Protein AF-A0A8R1DL72-F1 (afdb_monomer_lite)

Organism: Caenorhabditis japonica (NCBI:txid281687)

pLDDT: mean 79.85, std 11.54, range [36.72, 94.56]

Radius of gyration: 44.24 Å; chains: 1; bounding box: 100×48×109 Å

Secondary structure (DSSP, 8-state):
----S-S-HHHHHHHHHHHHHHHHHHHS-HHHHHHTHHHHHHHHHHHHHHHHGGGT-----------PPPHHHHHHHHHHHHHHHHHHHHHHHHHHHHHHHHHHHHHHHHHHHHHHHHHHHHHHHHHHHHHHHHHHHHHHHHHHHTT-------

Sequence (154 aa):
MASYGVDDPEFAVTQLAQTTMRSEVGKISLDTVFKEREQLNENIVFAINKASAPWGIQCMRYEIRDMHMPAKIQEAMQMQVEAERKKRAAILESEGVREAAINKTILKNEGPKSLFKGAACRMMVMAPLFGIAQTVYYIGVAENLLGIQKTKHV

Foldseek 3Di:
DDPDDDPDPPVVLVVLLVVLLVVLCVVDDPVVCVVPQVVSFVSSQVSSQVVCVVVPDHDPTDHDDDDDDPPVVVVVVVVVVVVVVVVVVVVVVVVVVVVVVVVVVCCVVVVVVVVVVVVVVVCVPVVVVVVVVVVVVVVVVVCVVVVPDPPDDD

Structure (mmCIF, N/CA/C/O backbone):
data_AF-A0A8R1DL72-F1
#
_entry.id   AF-A0A8R1DL72-F1
#
loop_
_atom_site.group_PDB
_atom_site.id
_atom_site.type_symbol
_atom_site.label_atom_id
_atom_site.label_alt_id
_atom_site.label_comp_id
_atom_site.label_asym_id
_atom_site.label_entity_id
_atom_site.label_seq_id
_atom_site.pdbx_PDB_ins_code
_atom_site.Cartn_x
_atom_site.Cartn_y
_atom_site.Cartn_z
_atom_site.occupancy
_atom_site.B_iso_or_equiv
_atom_site.auth_seq_id
_atom_site.auth_comp_id
_atom_site.auth_asym_id
_atom_site.auth_atom_id
_atom_site.pdbx_PDB_model_num
ATOM 1 N N . MET A 1 1 ? 21.369 1.821 -47.995 1.00 36.72 1 MET A N 1
ATOM 2 C CA . MET A 1 1 ? 21.317 3.069 -47.205 1.00 36.72 1 MET A CA 1
ATOM 3 C C . MET A 1 1 ? 21.714 2.728 -45.772 1.00 36.72 1 MET A C 1
ATOM 5 O O . MET A 1 1 ? 21.073 1.871 -45.189 1.00 36.72 1 MET A O 1
ATOM 9 N N . ALA A 1 2 ? 22.814 3.328 -45.301 1.00 41.28 2 ALA A N 1
ATOM 10 C CA . ALA A 1 2 ? 23.291 3.463 -43.914 1.00 41.28 2 ALA A CA 1
ATOM 11 C C . ALA A 1 2 ? 23.313 2.221 -42.988 1.00 41.28 2 ALA A C 1
ATOM 13 O O . ALA A 1 2 ? 22.492 2.085 -42.092 1.00 41.28 2 ALA A O 1
ATOM 14 N N . SER A 1 3 ? 24.355 1.394 -43.127 1.00 41.69 3 SER A N 1
ATOM 15 C CA . SER A 1 3 ? 24.835 0.454 -42.093 1.00 41.69 3 SER A CA 1
ATOM 16 C C . SER A 1 3 ? 25.848 1.130 -41.146 1.00 41.69 3 SER A C 1
ATOM 18 O O . SER A 1 3 ? 26.893 0.566 -40.839 1.00 41.69 3 SER A O 1
ATOM 20 N N . TYR A 1 4 ? 25.588 2.374 -40.739 1.00 47.50 4 TYR A N 1
ATOM 21 C CA . TYR A 1 4 ? 26.459 3.131 -39.836 1.00 47.50 4 TYR A CA 1
ATOM 22 C C . TYR A 1 4 ? 25.583 3.915 -38.865 1.00 47.50 4 TYR A C 1
ATOM 24 O O . TYR A 1 4 ? 24.880 4.836 -39.275 1.00 47.50 4 TYR A O 1
ATOM 32 N N . GLY A 1 5 ? 25.600 3.522 -37.595 1.00 49.38 5 GLY A N 1
ATOM 33 C CA . GLY A 1 5 ? 24.883 4.234 -36.538 1.00 49.38 5 GLY A CA 1
ATOM 34 C C . GLY A 1 5 ? 24.631 3.436 -35.263 1.00 49.38 5 GLY A C 1
ATOM 35 O O . GLY A 1 5 ? 24.178 4.024 -34.288 1.00 49.38 5 GLY A O 1
ATOM 36 N N . VAL A 1 6 ? 24.911 2.131 -35.242 1.00 55.00 6 VAL A N 1
ATOM 37 C CA . VAL A 1 6 ? 24.754 1.321 -34.031 1.00 55.00 6 VAL A CA 1
ATOM 38 C C . VAL A 1 6 ? 26.048 0.560 -33.787 1.00 55.00 6 VAL A C 1
ATOM 40 O O . VAL A 1 6 ? 26.244 -0.534 -34.310 1.00 55.00 6 VAL A O 1
ATOM 43 N N . ASP A 1 7 ? 26.948 1.175 -33.023 1.00 65.38 7 ASP A N 1
ATOM 44 C CA . ASP A 1 7 ? 27.939 0.416 -32.269 1.00 65.38 7 ASP A CA 1
ATOM 45 C C . ASP A 1 7 ? 27.148 -0.438 -31.270 1.00 65.38 7 ASP A C 1
ATOM 47 O O . ASP A 1 7 ? 26.546 0.082 -30.336 1.00 65.38 7 ASP A O 1
ATOM 51 N N . ASP A 1 8 ? 27.077 -1.735 -31.553 1.00 74.44 8 ASP A N 1
ATOM 52 C CA . ASP A 1 8 ? 26.505 -2.784 -30.708 1.00 74.44 8 ASP A CA 1
ATOM 53 C C . ASP A 1 8 ? 25.008 -2.617 -30.309 1.00 74.44 8 ASP A C 1
ATOM 55 O O . ASP A 1 8 ? 24.662 -1.969 -29.312 1.00 74.44 8 ASP A O 1
ATOM 59 N N . PRO A 1 9 ? 24.068 -3.232 -31.058 1.00 74.00 9 PRO A N 1
ATOM 60 C CA . PRO A 1 9 ? 22.640 -3.145 -30.754 1.00 74.00 9 PRO A CA 1
ATOM 61 C C . PRO A 1 9 ? 22.263 -3.817 -29.422 1.00 74.00 9 PRO A C 1
ATOM 63 O O . PRO A 1 9 ? 21.262 -3.434 -28.815 1.00 74.00 9 PRO A O 1
ATOM 66 N N . GLU A 1 10 ? 23.058 -4.768 -28.924 1.00 77.94 10 GLU A N 1
ATOM 67 C CA . GLU A 1 10 ? 22.846 -5.387 -27.610 1.00 77.94 10 GLU A CA 1
ATOM 68 C C . GLU A 1 10 ? 23.161 -4.394 -26.481 1.00 77.94 10 GLU A C 1
ATOM 70 O O . GLU A 1 10 ? 22.390 -4.236 -25.522 1.00 77.94 10 GLU A O 1
ATOM 75 N N . PHE A 1 11 ? 24.248 -3.635 -26.640 1.00 83.56 11 PHE A N 1
ATOM 76 C CA . PHE A 1 11 ? 24.600 -2.545 -25.736 1.00 83.56 11 PHE A CA 1
ATOM 77 C C . PHE A 1 11 ? 23.543 -1.431 -25.749 1.00 83.56 11 PHE A C 1
ATOM 79 O O . PHE A 1 11 ? 23.103 -0.972 -24.690 1.00 83.56 11 PHE A O 1
ATOM 86 N N . ALA A 1 12 ? 23.064 -1.038 -26.933 1.00 82.69 12 ALA A N 1
ATOM 87 C CA . ALA A 1 12 ? 22.021 -0.023 -27.079 1.00 82.69 12 ALA A CA 1
ATOM 88 C C . ALA A 1 12 ? 20.704 -0.423 -26.385 1.00 82.69 12 ALA A C 1
ATOM 90 O O . ALA A 1 12 ? 20.098 0.392 -25.681 1.00 82.69 12 ALA A O 1
ATOM 91 N N . VAL A 1 13 ? 20.284 -1.687 -26.519 1.00 82.31 13 VAL A N 1
ATOM 92 C CA . VAL A 1 13 ? 19.096 -2.230 -25.836 1.00 82.31 13 VAL A CA 1
ATOM 93 C C . VAL A 1 13 ? 19.287 -2.245 -24.319 1.00 82.31 13 VAL A C 1
ATOM 95 O O . VAL A 1 13 ? 18.369 -1.872 -23.588 1.00 82.31 13 VAL A O 1
ATOM 98 N N . THR A 1 14 ? 20.480 -2.588 -23.831 1.00 83.12 14 THR A N 1
ATOM 99 C CA . THR A 1 14 ? 20.793 -2.571 -22.392 1.00 83.12 14 THR A CA 1
ATOM 100 C C . THR A 1 14 ? 20.701 -1.156 -21.808 1.00 83.12 14 THR A C 1
ATOM 102 O O . THR A 1 14 ? 20.080 -0.945 -20.763 1.00 83.12 14 THR A O 1
ATOM 105 N N . GLN A 1 15 ? 21.239 -0.159 -22.514 1.00 86.31 15 GLN A N 1
ATOM 106 C CA . GLN A 1 15 ? 21.174 1.249 -22.106 1.00 86.31 15 GLN A CA 1
ATOM 107 C C . GLN A 1 15 ? 19.741 1.800 -22.127 1.00 86.31 15 GLN A C 1
ATOM 109 O O . GLN A 1 15 ? 19.329 2.538 -21.222 1.00 86.31 15 GLN A O 1
ATOM 114 N N . LEU A 1 16 ? 18.951 1.412 -23.131 1.00 85.00 16 LEU A N 1
ATOM 115 C CA . LEU A 1 16 ? 17.525 1.730 -23.198 1.00 85.00 16 LEU A CA 1
ATOM 116 C C . LEU A 1 16 ? 16.747 1.094 -22.054 1.00 85.00 16 LEU A C 1
ATOM 118 O O . LEU A 1 16 ? 15.946 1.780 -21.419 1.00 85.00 16 LEU A O 1
ATOM 122 N N . ALA A 1 17 ? 17.006 -0.177 -21.749 1.00 84.69 17 ALA A N 1
ATOM 123 C CA . ALA A 1 17 ? 16.388 -0.866 -20.626 1.00 84.69 17 ALA A CA 1
ATOM 124 C C . ALA A 1 17 ? 16.703 -0.156 -19.302 1.00 84.69 17 ALA A C 1
ATOM 126 O O . ALA A 1 17 ? 15.800 0.082 -18.501 1.00 84.69 17 ALA A O 1
ATOM 127 N N . GLN A 1 18 ? 17.953 0.269 -19.093 1.00 85.81 18 GLN A N 1
ATOM 128 C CA . GLN A 1 18 ? 18.357 0.990 -17.884 1.00 85.81 18 GLN A CA 1
ATOM 129 C C . GLN A 1 18 ? 17.701 2.376 -17.772 1.00 85.81 18 GLN A C 1
ATOM 131 O O . GLN A 1 18 ? 17.252 2.774 -16.694 1.00 85.81 18 GLN A O 1
ATOM 136 N N . THR A 1 19 ? 17.618 3.112 -18.880 1.00 86.81 19 THR A N 1
ATOM 137 C CA . THR A 1 19 ? 16.989 4.443 -18.920 1.00 86.81 19 THR A CA 1
ATOM 138 C C . THR A 1 19 ? 15.481 4.351 -18.690 1.00 86.81 19 THR A C 1
ATOM 140 O O . THR A 1 19 ? 14.923 5.113 -17.898 1.00 86.81 19 THR A O 1
ATOM 143 N N . THR A 1 20 ? 14.838 3.371 -19.323 1.00 86.94 20 THR A N 1
ATOM 144 C CA . THR A 1 20 ? 13.406 3.093 -19.183 1.00 86.94 20 THR A CA 1
ATOM 145 C C . THR A 1 20 ? 13.081 2.672 -17.754 1.00 86.94 20 THR A C 1
ATOM 147 O O . THR A 1 20 ? 12.199 3.263 -17.140 1.00 86.94 20 THR A O 1
ATOM 150 N N . MET A 1 21 ? 13.853 1.742 -17.176 1.00 84.12 21 MET A N 1
ATOM 151 C CA . MET A 1 21 ? 13.691 1.318 -15.782 1.00 84.12 21 MET A CA 1
ATOM 152 C C . MET A 1 21 ? 13.785 2.510 -14.823 1.00 84.12 21 MET A C 1
ATOM 154 O O . MET A 1 21 ? 12.915 2.689 -13.974 1.00 84.12 21 MET A O 1
ATOM 158 N N . ARG A 1 22 ? 14.797 3.374 -14.988 1.00 84.06 22 ARG A N 1
ATOM 159 C CA . ARG A 1 22 ? 14.954 4.572 -14.152 1.00 84.06 22 ARG A CA 1
ATOM 160 C C . ARG A 1 22 ? 13.762 5.529 -14.281 1.00 84.06 22 ARG A C 1
ATOM 162 O O . ARG A 1 22 ? 13.351 6.109 -13.280 1.00 84.06 22 ARG A O 1
ATOM 169 N N . SER A 1 23 ? 13.217 5.703 -15.486 1.00 84.25 23 SER A N 1
ATOM 170 C CA . SER A 1 23 ? 12.056 6.571 -15.717 1.00 84.25 23 SER A CA 1
ATOM 171 C C . SER A 1 23 ? 10.778 6.005 -15.095 1.00 84.25 23 SER A C 1
ATOM 173 O O . SER A 1 23 ? 10.068 6.738 -14.412 1.00 84.25 23 SER A O 1
ATOM 175 N N . GLU A 1 24 ? 10.505 4.712 -15.279 1.00 82.00 24 GLU A N 1
ATOM 176 C CA . GLU A 1 24 ? 9.307 4.054 -14.740 1.00 82.00 24 GLU A CA 1
ATOM 177 C C . GLU A 1 24 ? 9.327 3.997 -13.206 1.00 82.00 24 GLU A C 1
ATOM 179 O O . GLU A 1 24 ? 8.345 4.365 -12.564 1.00 82.00 24 GLU A O 1
ATOM 184 N N . VAL A 1 25 ? 10.473 3.668 -12.597 1.00 79.50 25 VAL A N 1
ATOM 185 C CA . VAL A 1 25 ? 10.637 3.695 -11.130 1.00 79.50 25 VAL A CA 1
ATOM 186 C C . VAL A 1 25 ? 10.449 5.106 -10.560 1.00 79.50 25 VAL A C 1
ATOM 188 O O . VAL A 1 25 ? 9.961 5.250 -9.446 1.00 79.50 25 VAL A O 1
ATOM 191 N N . GLY A 1 26 ? 10.797 6.157 -11.310 1.00 76.56 26 GLY A N 1
ATOM 192 C CA . GLY A 1 26 ? 10.602 7.544 -10.877 1.00 76.56 26 GLY A CA 1
ATOM 193 C C . GLY A 1 26 ? 9.151 8.038 -10.935 1.00 76.56 26 GLY A C 1
ATOM 194 O O . GLY A 1 26 ? 8.811 8.991 -10.237 1.00 76.56 26 GLY A O 1
ATOM 195 N N . LYS A 1 27 ? 8.296 7.416 -11.758 1.00 78.94 27 LYS A N 1
ATOM 196 C CA . LYS A 1 27 ? 6.866 7.763 -11.873 1.00 78.94 27 LYS A CA 1
ATOM 197 C C . LYS A 1 27 ? 6.016 7.089 -10.799 1.00 78.94 27 LYS A C 1
ATOM 199 O O . LYS A 1 27 ? 4.961 7.603 -10.435 1.00 78.94 27 LYS A O 1
ATOM 204 N N . ILE A 1 28 ? 6.453 5.923 -10.335 1.00 74.62 28 ILE A N 1
ATOM 205 C CA . ILE A 1 28 ? 5.700 5.070 -9.422 1.00 74.62 28 ILE A CA 1
ATOM 206 C C . ILE A 1 28 ? 6.120 5.389 -7.984 1.00 74.62 28 ILE A C 1
ATOM 208 O O . ILE A 1 28 ? 7.290 5.632 -7.692 1.00 74.62 28 ILE A O 1
ATOM 212 N N . SER A 1 29 ? 5.158 5.397 -7.057 1.00 73.44 29 SER A N 1
ATOM 213 C CA . SER A 1 29 ? 5.486 5.546 -5.641 1.00 73.44 29 SER A CA 1
ATOM 214 C C . SER A 1 29 ? 6.302 4.339 -5.169 1.00 73.44 29 SER A C 1
ATOM 216 O O . SER A 1 29 ? 6.031 3.200 -5.543 1.00 73.44 29 SER A O 1
ATOM 218 N N . LEU A 1 30 ? 7.309 4.575 -4.338 1.00 69.00 30 LEU A N 1
ATOM 219 C CA . LEU A 1 30 ? 8.247 3.548 -3.888 1.00 69.00 30 LEU A CA 1
ATOM 220 C C . LEU A 1 30 ? 7.575 2.309 -3.260 1.00 69.00 30 LEU A C 1
ATOM 222 O O . LEU A 1 30 ? 8.037 1.188 -3.458 1.00 69.00 30 LEU A O 1
ATOM 226 N N . ASP A 1 31 ? 6.474 2.504 -2.529 1.00 71.69 31 ASP A N 1
ATOM 227 C CA . ASP A 1 31 ? 5.686 1.416 -1.931 1.00 71.69 31 ASP A CA 1
ATOM 228 C C . ASP A 1 31 ? 4.983 0.563 -3.003 1.00 71.69 31 ASP A C 1
ATOM 230 O O . ASP A 1 31 ? 4.901 -0.662 -2.905 1.00 71.69 31 ASP A O 1
ATOM 234 N N . THR A 1 32 ? 4.537 1.210 -4.079 1.00 71.31 32 THR A N 1
ATOM 235 C CA . THR A 1 32 ? 3.909 0.563 -5.233 1.00 71.31 32 THR A CA 1
ATOM 236 C C . THR A 1 32 ? 4.928 -0.215 -6.069 1.00 71.31 32 THR A C 1
ATOM 238 O O . THR A 1 32 ? 4.626 -1.314 -6.520 1.00 71.31 32 THR A O 1
ATOM 241 N N . VAL A 1 33 ? 6.169 0.274 -6.193 1.00 71.75 33 VAL A N 1
ATOM 242 C CA . VAL A 1 33 ? 7.250 -0.416 -6.928 1.00 71.75 33 VAL A CA 1
ATOM 243 C C . VAL A 1 33 ? 7.521 -1.824 -6.377 1.00 71.75 33 VAL A C 1
ATOM 245 O O . VAL A 1 33 ? 7.804 -2.747 -7.142 1.00 71.75 33 VAL A O 1
ATOM 248 N N . PHE A 1 34 ? 7.425 -2.022 -5.057 1.00 68.50 34 PHE A N 1
ATOM 249 C CA . PHE A 1 34 ? 7.597 -3.351 -4.460 1.00 68.50 34 PHE A CA 1
ATOM 250 C C . PHE A 1 34 ? 6.374 -4.251 -4.632 1.00 68.50 34 PHE A C 1
ATOM 252 O O . PHE A 1 34 ? 6.541 -5.457 -4.809 1.00 68.50 34 PHE A O 1
ATOM 259 N N . LYS A 1 35 ? 5.166 -3.680 -4.576 1.00 72.19 35 LYS A N 1
ATOM 260 C CA . LYS A 1 35 ? 3.901 -4.423 -4.681 1.00 72.19 35 LYS A CA 1
ATOM 261 C C . LYS A 1 35 ? 3.579 -4.840 -6.115 1.00 72.19 35 LYS A C 1
ATOM 263 O O . LYS A 1 35 ? 3.007 -5.902 -6.319 1.00 72.19 35 LYS A O 1
ATOM 268 N N . GLU A 1 36 ? 3.985 -4.041 -7.094 1.00 76.25 36 GLU A N 1
ATOM 269 C CA . GLU A 1 36 ? 3.596 -4.181 -8.500 1.00 76.25 36 GLU A CA 1
ATOM 270 C C . GLU A 1 36 ? 4.783 -4.552 -9.405 1.00 76.25 36 GLU A C 1
ATOM 272 O O . GLU A 1 36 ? 4.879 -4.095 -10.544 1.00 76.25 36 GLU A O 1
ATOM 277 N N . ARG A 1 37 ? 5.714 -5.396 -8.925 1.00 78.50 37 ARG A N 1
ATOM 278 C CA . ARG A 1 37 ? 6.870 -5.833 -9.737 1.00 78.50 37 ARG A CA 1
ATOM 279 C C . ARG A 1 37 ? 6.454 -6.444 -11.080 1.00 78.50 37 ARG A C 1
ATOM 281 O O . ARG A 1 37 ? 7.147 -6.241 -12.070 1.00 78.50 37 ARG A O 1
ATOM 288 N N . GLU A 1 38 ? 5.339 -7.169 -11.118 1.00 81.50 38 GLU A N 1
ATOM 289 C CA . GLU A 1 38 ? 4.797 -7.765 -12.345 1.00 81.50 38 GLU A CA 1
ATOM 290 C C . GLU A 1 38 ? 4.361 -6.693 -13.352 1.00 81.50 38 GLU A C 1
ATOM 292 O O . GLU A 1 38 ? 4.851 -6.682 -14.480 1.00 81.50 38 GLU A O 1
ATOM 297 N N . GLN A 1 39 ? 3.571 -5.711 -12.907 1.00 82.81 39 GLN A N 1
ATOM 298 C CA . GLN A 1 39 ? 3.146 -4.585 -13.741 1.00 82.81 39 GLN A CA 1
ATOM 299 C C . GLN A 1 39 ? 4.336 -3.766 -14.255 1.00 82.81 39 GLN A C 1
ATOM 301 O O . GLN A 1 39 ? 4.353 -3.313 -15.400 1.00 82.81 39 GLN A O 1
ATOM 306 N N . LEU A 1 40 ? 5.357 -3.578 -13.415 1.00 82.88 40 LEU A N 1
ATOM 307 C CA . LEU A 1 40 ? 6.559 -2.838 -13.784 1.00 82.88 40 LEU A CA 1
ATOM 308 C C . LEU A 1 40 ? 7.356 -3.585 -14.864 1.00 82.88 40 LEU A C 1
ATOM 310 O O . LEU A 1 40 ? 7.821 -2.967 -15.823 1.00 82.88 40 LEU A O 1
ATOM 314 N N . ASN A 1 41 ? 7.467 -4.911 -14.750 1.00 85.00 41 ASN A N 1
ATOM 315 C CA . ASN A 1 41 ? 8.114 -5.742 -15.762 1.00 85.00 41 ASN A CA 1
ATOM 316 C C . ASN A 1 41 ? 7.386 -5.651 -17.111 1.00 85.00 41 ASN A C 1
ATOM 318 O O . ASN A 1 41 ? 8.044 -5.465 -18.134 1.00 85.00 41 ASN A O 1
ATOM 322 N N . GLU A 1 42 ? 6.052 -5.722 -17.125 1.00 87.00 42 GLU A N 1
ATOM 323 C CA . GLU A 1 42 ? 5.254 -5.577 -18.351 1.00 87.00 42 GLU A CA 1
ATOM 324 C C . GLU A 1 42 ? 5.464 -4.212 -19.016 1.00 87.00 42 GLU A C 1
ATOM 326 O O . GLU A 1 42 ? 5.733 -4.133 -20.218 1.00 87.00 42 GLU A O 1
ATOM 331 N N . ASN A 1 43 ? 5.416 -3.135 -18.227 1.00 85.94 43 ASN A N 1
ATOM 332 C CA . ASN A 1 43 ? 5.596 -1.772 -18.722 1.00 85.94 43 ASN A CA 1
ATOM 333 C C . ASN A 1 43 ? 6.999 -1.560 -19.313 1.00 85.94 43 ASN A C 1
ATOM 335 O O . ASN A 1 43 ? 7.139 -0.949 -20.377 1.00 85.94 43 ASN A O 1
ATOM 339 N N . ILE A 1 44 ? 8.040 -2.098 -18.664 1.00 86.94 44 ILE A N 1
ATOM 340 C CA . ILE A 1 44 ? 9.416 -2.039 -19.172 1.00 86.94 44 ILE A CA 1
ATOM 341 C C . ILE A 1 44 ? 9.549 -2.832 -20.476 1.00 86.94 44 ILE A C 1
ATOM 343 O O . ILE A 1 44 ? 10.115 -2.314 -21.439 1.00 86.94 44 ILE A O 1
ATOM 347 N N . VAL A 1 45 ? 9.016 -4.057 -20.541 1.00 89.38 45 VAL A N 1
ATOM 348 C CA . VAL A 1 45 ? 9.058 -4.886 -21.759 1.00 89.38 45 VAL A CA 1
ATOM 349 C C . VAL A 1 45 ? 8.361 -4.174 -22.917 1.00 89.38 45 VAL A C 1
ATOM 351 O O . VAL A 1 45 ? 8.899 -4.127 -24.024 1.00 89.38 45 VAL A O 1
ATOM 354 N N . PHE A 1 46 ? 7.201 -3.566 -22.668 1.00 88.94 46 PHE A N 1
ATOM 355 C CA . PHE A 1 46 ? 6.470 -2.803 -23.675 1.00 88.94 46 PHE A CA 1
ATOM 356 C C . PHE A 1 46 ? 7.276 -1.603 -24.193 1.00 88.94 46 PHE A C 1
ATOM 358 O O . PHE A 1 46 ? 7.409 -1.409 -25.404 1.00 88.94 46 PHE A O 1
ATOM 365 N N . ALA A 1 47 ? 7.850 -0.811 -23.286 1.00 87.19 47 ALA A N 1
ATOM 366 C CA . ALA A 1 47 ? 8.632 0.367 -23.642 1.00 87.19 47 ALA A CA 1
ATOM 367 C C . ALA A 1 47 ? 9.927 0.011 -24.394 1.00 87.19 47 ALA A C 1
ATOM 369 O O . ALA A 1 47 ? 10.256 0.678 -25.379 1.00 87.19 47 ALA A O 1
ATOM 370 N N . ILE A 1 48 ? 10.618 -1.065 -23.996 1.00 87.00 48 ILE A N 1
ATOM 371 C CA . ILE A 1 48 ? 11.800 -1.567 -24.709 1.00 87.00 48 ILE A CA 1
ATOM 372 C C . ILE A 1 48 ? 11.412 -2.038 -26.110 1.00 87.00 48 ILE A C 1
ATOM 374 O O . ILE A 1 48 ? 12.017 -1.576 -27.070 1.00 87.00 48 ILE A O 1
ATOM 378 N N . ASN A 1 49 ? 10.383 -2.883 -26.246 1.00 89.12 49 ASN A N 1
ATOM 379 C CA . ASN A 1 49 ? 9.951 -3.407 -27.549 1.00 89.12 49 ASN A CA 1
ATOM 380 C C . ASN A 1 49 ? 9.524 -2.297 -28.518 1.00 89.12 49 ASN A C 1
ATOM 382 O O . ASN A 1 49 ? 9.789 -2.367 -29.718 1.00 89.12 49 ASN A O 1
ATOM 386 N N . LYS A 1 50 ? 8.903 -1.230 -28.002 1.00 87.75 50 LYS A N 1
ATOM 387 C CA . LYS A 1 50 ? 8.565 -0.047 -28.801 1.00 87.75 50 LYS A CA 1
ATOM 388 C C . LYS A 1 50 ? 9.811 0.686 -29.309 1.00 87.75 50 LYS A C 1
ATOM 390 O O . LYS A 1 50 ? 9.811 1.162 -30.441 1.00 87.75 50 LYS A O 1
ATOM 395 N N . ALA A 1 51 ? 10.852 0.791 -28.485 1.00 82.69 51 ALA A N 1
ATOM 396 C CA . ALA A 1 51 ? 12.101 1.461 -28.841 1.00 82.69 51 ALA A CA 1
ATOM 397 C C . ALA A 1 51 ? 13.029 0.593 -29.711 1.00 82.69 51 ALA A C 1
ATOM 399 O O . ALA A 1 51 ? 13.767 1.140 -30.524 1.00 82.69 51 ALA A O 1
ATOM 400 N N . SER A 1 52 ? 12.979 -0.737 -29.573 1.00 82.75 52 SER A N 1
ATOM 401 C CA . SER A 1 52 ? 13.818 -1.695 -30.306 1.00 82.75 52 SER A CA 1
ATOM 402 C C . SER A 1 52 ? 13.243 -2.134 -31.658 1.00 82.75 52 SER A C 1
ATOM 404 O O . SER A 1 52 ? 13.945 -2.792 -32.429 1.00 82.75 52 SER A O 1
ATOM 406 N N . ALA A 1 53 ? 12.011 -1.731 -31.992 1.00 84.12 53 ALA A N 1
ATOM 407 C CA . ALA A 1 53 ? 11.376 -1.993 -33.287 1.00 84.12 53 ALA A CA 1
ATOM 408 C C . ALA A 1 53 ? 12.243 -1.620 -34.517 1.00 84.12 53 ALA A C 1
ATOM 410 O O . ALA A 1 53 ? 12.271 -2.406 -35.464 1.00 84.12 53 ALA A O 1
ATOM 411 N N . PRO A 1 54 ? 13.007 -0.503 -34.530 1.00 83.00 54 PRO A N 1
ATOM 412 C CA . PRO A 1 54 ? 13.899 -0.160 -35.643 1.00 83.00 54 PRO A CA 1
ATOM 413 C C . PRO A 1 54 ? 15.095 -1.108 -35.818 1.00 83.00 54 PRO A C 1
ATOM 415 O O . PRO A 1 54 ? 15.690 -1.140 -36.891 1.00 83.00 54 PRO A O 1
ATOM 418 N N . TRP A 1 55 ? 15.462 -1.862 -34.778 1.00 81.44 55 TRP A N 1
ATOM 419 C CA . TRP A 1 55 ? 16.607 -2.779 -34.783 1.00 81.44 55 TRP A CA 1
ATOM 420 C C . TRP A 1 55 ? 16.211 -4.245 -34.980 1.00 81.44 55 TRP A C 1
ATOM 422 O O . TRP A 1 55 ? 17.086 -5.098 -35.093 1.00 81.44 55 TRP A O 1
ATOM 432 N N . GLY A 1 56 ? 14.910 -4.556 -35.021 1.00 82.12 56 GLY A N 1
ATOM 433 C CA . GLY A 1 56 ? 14.418 -5.928 -35.185 1.00 82.12 56 GLY A CA 1
ATOM 434 C C . GLY A 1 56 ? 14.668 -6.837 -33.975 1.00 82.12 56 GLY A C 1
ATOM 435 O O . GLY A 1 56 ? 14.624 -8.056 -34.114 1.00 82.12 56 GLY A O 1
ATOM 436 N N . ILE A 1 57 ? 14.934 -6.264 -32.796 1.00 82.69 57 ILE A N 1
ATOM 437 C CA . ILE A 1 57 ? 15.173 -7.006 -31.551 1.00 82.69 57 ILE A CA 1
ATOM 438 C C . ILE A 1 57 ? 13.893 -7.010 -30.715 1.00 82.69 57 ILE A C 1
ATOM 440 O O . ILE A 1 57 ? 13.309 -5.953 -30.472 1.00 82.69 57 ILE A O 1
ATOM 444 N N . GLN A 1 58 ? 13.490 -8.189 -30.235 1.00 83.75 58 GLN A N 1
ATOM 445 C CA . GLN A 1 58 ? 12.332 -8.366 -29.360 1.00 83.75 58 GLN A CA 1
ATOM 446 C C . GLN A 1 58 ? 12.770 -8.876 -27.983 1.00 83.75 58 GLN A C 1
ATOM 448 O O . GLN A 1 58 ? 13.425 -9.910 -27.857 1.00 83.75 58 GLN A O 1
ATOM 453 N N . CYS A 1 59 ? 12.380 -8.155 -26.936 1.00 84.31 59 CYS A N 1
ATOM 454 C CA . CYS A 1 59 ? 12.580 -8.555 -25.553 1.00 84.31 59 CYS A CA 1
ATOM 455 C C . CYS A 1 59 ? 11.415 -9.452 -25.108 1.00 84.31 59 CYS A C 1
ATOM 457 O O . CYS A 1 59 ? 10.258 -9.024 -25.117 1.00 84.31 59 CYS A O 1
ATOM 459 N N . MET A 1 60 ? 11.720 -10.699 -24.733 1.00 85.94 60 MET A N 1
ATOM 460 C CA . MET A 1 60 ? 10.711 -11.694 -24.336 1.00 85.94 60 MET A CA 1
ATOM 461 C C . MET A 1 60 ? 10.285 -11.544 -22.875 1.00 85.94 60 MET A C 1
ATOM 463 O O . MET A 1 60 ? 9.128 -11.780 -22.539 1.00 85.94 60 MET A O 1
ATOM 467 N N . ARG A 1 61 ? 11.222 -11.183 -21.993 1.00 84.06 61 ARG A N 1
ATOM 468 C CA . ARG A 1 61 ? 10.974 -11.071 -20.556 1.00 84.06 61 ARG A CA 1
ATOM 469 C C . ARG A 1 61 ? 12.006 -10.171 -19.898 1.00 84.06 61 ARG A C 1
ATOM 471 O O . ARG A 1 61 ? 13.193 -10.267 -20.198 1.00 84.06 61 ARG A O 1
ATOM 478 N N . TYR A 1 62 ? 11.541 -9.349 -18.966 1.00 84.81 62 TYR A N 1
ATOM 479 C CA . TYR A 1 62 ? 12.380 -8.539 -18.096 1.00 84.81 62 TYR A CA 1
ATOM 480 C C . TYR A 1 62 ? 12.127 -8.934 -16.640 1.00 84.81 62 TYR A C 1
ATOM 482 O O . TYR A 1 62 ? 10.975 -9.072 -16.231 1.00 84.81 62 TYR A O 1
ATOM 490 N N . GLU A 1 63 ? 13.193 -9.127 -15.864 1.00 82.69 63 GLU A N 1
ATOM 491 C CA . GLU A 1 63 ? 13.117 -9.409 -14.430 1.00 82.69 63 GLU A CA 1
ATOM 492 C C . GLU A 1 63 ? 14.001 -8.435 -13.651 1.00 82.69 63 GLU A C 1
ATOM 494 O O . GLU A 1 63 ? 15.218 -8.361 -13.843 1.00 82.69 63 GLU A O 1
ATOM 499 N N . ILE A 1 64 ? 13.390 -7.720 -12.711 1.00 80.12 64 ILE A N 1
ATOM 500 C CA . ILE A 1 64 ? 14.114 -6.892 -11.749 1.00 80.12 64 ILE A CA 1
ATOM 501 C C . ILE A 1 64 ? 14.664 -7.803 -10.651 1.00 80.12 64 ILE A C 1
ATOM 503 O O . ILE A 1 64 ? 13.892 -8.367 -9.873 1.00 80.12 64 ILE A O 1
ATOM 507 N N . ARG A 1 65 ? 15.996 -7.911 -10.568 1.00 75.62 65 ARG A N 1
ATOM 508 C CA . ARG A 1 65 ? 16.691 -8.640 -9.495 1.00 75.62 65 ARG A CA 1
ATOM 509 C C . ARG A 1 65 ? 16.620 -7.855 -8.180 1.00 75.62 65 ARG A C 1
ATOM 511 O O . ARG A 1 65 ? 15.674 -8.031 -7.410 1.00 75.62 65 ARG A O 1
ATOM 518 N N . ASP A 1 66 ? 17.529 -6.898 -7.987 1.00 68.69 66 ASP A N 1
ATOM 519 C CA . ASP A 1 66 ? 17.670 -6.168 -6.724 1.00 68.69 66 ASP A CA 1
ATOM 520 C C . ASP A 1 66 ? 17.649 -4.650 -6.924 1.00 68.69 66 ASP A C 1
ATOM 522 O O . ASP A 1 66 ? 18.374 -4.102 -7.756 1.00 68.69 66 ASP A O 1
ATOM 526 N N . MET A 1 67 ? 16.837 -3.957 -6.121 1.00 67.56 67 MET A N 1
ATOM 527 C CA . MET A 1 67 ? 16.830 -2.496 -6.032 1.00 67.56 67 MET A CA 1
ATOM 528 C C . MET A 1 67 ? 17.385 -2.072 -4.676 1.00 67.56 67 MET A C 1
ATOM 530 O O . MET A 1 67 ? 16.778 -2.330 -3.639 1.00 67.56 67 MET A O 1
ATOM 534 N N . HIS A 1 68 ? 18.534 -1.398 -4.695 1.00 72.06 68 HIS A N 1
ATOM 535 C CA . HIS A 1 68 ? 19.153 -0.831 -3.501 1.00 72.06 68 HIS A CA 1
ATOM 536 C C . HIS A 1 68 ? 18.723 0.623 -3.353 1.00 72.06 68 HIS A C 1
ATOM 538 O O . HIS A 1 68 ? 19.003 1.464 -4.206 1.00 72.06 68 HIS A O 1
ATOM 544 N N . MET A 1 69 ? 18.037 0.916 -2.257 1.00 69.19 69 MET A N 1
ATOM 545 C CA . MET A 1 69 ? 17.533 2.249 -1.968 1.00 69.19 69 MET A CA 1
ATOM 546 C C . MET A 1 69 ? 18.447 2.955 -0.962 1.00 69.19 69 MET A C 1
ATOM 548 O O . MET A 1 69 ? 18.876 2.310 -0.002 1.00 69.19 69 MET A O 1
ATOM 552 N N . PRO A 1 70 ? 18.742 4.257 -1.119 1.00 78.81 70 PRO A N 1
ATOM 553 C CA . PRO A 1 70 ? 19.562 4.977 -0.150 1.00 78.81 70 PRO A CA 1
ATOM 554 C C . PRO A 1 70 ? 18.902 4.993 1.237 1.00 78.81 70 PRO A C 1
ATOM 556 O O . PRO A 1 70 ? 17.694 5.204 1.358 1.00 78.81 70 PRO A O 1
ATOM 559 N N . ALA A 1 71 ? 19.712 4.817 2.286 1.00 82.75 71 ALA A N 1
ATOM 560 C CA . ALA A 1 71 ? 19.253 4.642 3.670 1.00 82.75 71 ALA A CA 1
ATOM 561 C C . ALA A 1 71 ? 18.295 5.747 4.154 1.00 82.75 71 ALA A C 1
ATOM 563 O O . ALA A 1 71 ? 17.309 5.460 4.824 1.00 82.75 71 ALA A O 1
ATOM 564 N N . LYS A 1 72 ? 18.522 6.999 3.731 1.00 81.94 72 LYS A N 1
ATOM 565 C CA . LYS A 1 72 ? 17.663 8.145 4.079 1.00 81.94 72 LYS A CA 1
ATOM 566 C C . LYS A 1 72 ? 16.205 7.973 3.635 1.00 81.94 72 LYS A C 1
ATOM 568 O O . LYS A 1 72 ? 15.299 8.418 4.329 1.00 81.94 72 LYS A O 1
ATOM 573 N N . ILE A 1 73 ? 15.974 7.356 2.473 1.00 76.19 73 ILE A N 1
ATOM 574 C CA . ILE A 1 73 ? 14.616 7.149 1.947 1.00 76.19 73 ILE A CA 1
ATOM 575 C C . ILE A 1 73 ? 13.929 6.005 2.696 1.00 76.19 73 ILE A C 1
ATOM 577 O O . ILE A 1 73 ? 12.747 6.113 3.011 1.00 76.19 73 ILE A O 1
ATOM 581 N N . GLN A 1 74 ? 14.671 4.946 3.032 1.00 79.94 74 GLN A N 1
ATOM 582 C CA . GLN A 1 74 ? 14.143 3.839 3.835 1.00 79.94 74 GLN A CA 1
ATOM 583 C C . GLN A 1 74 ? 13.685 4.323 5.214 1.00 79.94 74 GLN A C 1
ATOM 585 O O . GLN A 1 74 ? 12.597 3.970 5.659 1.00 79.94 74 GLN A O 1
ATOM 590 N N . GLU A 1 75 ? 14.476 5.186 5.854 1.00 86.19 75 GLU A N 1
ATOM 591 C CA . GLU A 1 75 ? 14.138 5.776 7.149 1.00 86.19 75 GLU A CA 1
ATOM 592 C C . GLU A 1 75 ? 12.876 6.651 7.066 1.00 86.19 75 GLU A C 1
ATOM 594 O O . GLU A 1 75 ? 11.940 6.470 7.844 1.00 86.19 75 GLU A O 1
ATOM 599 N N . ALA A 1 76 ? 12.797 7.540 6.069 1.00 81.38 76 ALA A N 1
ATOM 600 C CA . ALA A 1 76 ? 11.614 8.370 5.843 1.00 81.38 76 ALA A CA 1
ATOM 601 C C . ALA A 1 76 ? 10.353 7.527 5.570 1.00 81.38 76 ALA A C 1
ATOM 603 O O . ALA A 1 76 ? 9.280 7.819 6.101 1.00 81.38 76 ALA A O 1
ATOM 604 N N . MET A 1 77 ? 10.485 6.449 4.790 1.00 79.25 77 MET A N 1
ATOM 605 C CA . MET A 1 77 ? 9.397 5.509 4.517 1.00 79.25 77 MET A CA 1
ATOM 606 C C . MET A 1 77 ? 8.949 4.791 5.791 1.00 79.25 77 MET A C 1
ATOM 608 O O . MET A 1 77 ? 7.752 4.679 6.049 1.00 79.25 77 MET A O 1
ATOM 612 N N . GLN A 1 78 ? 9.893 4.337 6.615 1.00 82.69 78 GLN A N 1
ATOM 613 C CA . GLN A 1 78 ? 9.585 3.669 7.873 1.00 82.69 78 GLN A CA 1
ATOM 614 C C . GLN A 1 78 ? 8.847 4.607 8.834 1.00 82.69 78 GLN A C 1
ATOM 616 O O . GLN A 1 78 ? 7.826 4.210 9.397 1.00 82.69 78 GLN A O 1
ATOM 621 N N . MET A 1 79 ? 9.280 5.868 8.937 1.00 86.88 79 MET A N 1
ATOM 622 C CA . MET A 1 79 ? 8.571 6.891 9.710 1.00 86.88 79 MET A CA 1
ATOM 623 C C . MET A 1 79 ? 7.154 7.139 9.178 1.00 86.88 79 MET A C 1
ATOM 625 O O . MET A 1 79 ? 6.213 7.243 9.965 1.00 86.88 79 MET A O 1
ATOM 629 N N . GLN A 1 80 ? 6.972 7.200 7.854 1.00 85.31 80 GLN A N 1
ATOM 630 C CA . GLN A 1 80 ? 5.659 7.397 7.235 1.00 85.31 80 GLN A CA 1
ATOM 631 C C . GLN A 1 80 ? 4.715 6.218 7.510 1.00 85.31 80 GLN A C 1
ATOM 633 O O . GLN A 1 80 ? 3.574 6.425 7.926 1.00 85.31 80 GLN A O 1
ATOM 638 N N . VAL A 1 81 ? 5.190 4.983 7.327 1.00 87.25 81 VAL A N 1
ATOM 639 C CA . VAL A 1 81 ? 4.413 3.762 7.592 1.00 87.25 81 VAL A CA 1
ATOM 640 C C . VAL A 1 81 ? 4.054 3.665 9.072 1.00 87.25 81 VAL A C 1
ATOM 642 O O . VAL A 1 81 ? 2.928 3.303 9.417 1.00 87.25 81 VAL A O 1
ATOM 645 N N . GLU A 1 82 ? 4.982 4.007 9.965 1.00 89.69 82 GLU A N 1
ATOM 646 C CA . GLU A 1 82 ? 4.723 4.018 11.401 1.00 89.69 82 GLU A CA 1
ATOM 647 C C . GLU A 1 82 ? 3.696 5.091 11.787 1.00 89.69 82 GLU A C 1
ATOM 649 O O . GLU A 1 82 ? 2.788 4.812 12.571 1.00 89.69 82 GLU A O 1
ATOM 654 N N . ALA A 1 83 ? 3.775 6.289 11.202 1.00 90.19 83 ALA A N 1
ATOM 655 C CA . ALA A 1 83 ? 2.793 7.349 11.412 1.00 90.19 83 ALA A CA 1
ATOM 656 C C . ALA A 1 83 ? 1.396 6.941 10.922 1.00 90.19 83 ALA A C 1
ATOM 658 O O . ALA A 1 83 ? 0.408 7.147 11.630 1.00 90.19 83 ALA A O 1
ATOM 659 N N . GLU A 1 84 ? 1.296 6.313 9.748 1.00 88.75 84 GLU A N 1
ATOM 660 C CA . GLU A 1 84 ? 0.020 5.829 9.226 1.00 88.75 84 GLU A CA 1
ATOM 661 C C . GLU A 1 84 ? -0.548 4.695 10.089 1.00 88.75 84 GLU A C 1
ATOM 663 O O . GLU A 1 84 ? -1.740 4.696 10.403 1.00 88.75 84 GLU A O 1
ATOM 668 N N . ARG A 1 85 ? 0.302 3.769 10.554 1.00 92.12 85 ARG A N 1
ATOM 669 C CA . ARG A 1 85 ? -0.094 2.720 11.505 1.00 92.12 85 ARG A CA 1
ATOM 670 C C . ARG A 1 85 ? -0.595 3.305 12.820 1.00 92.12 85 ARG A C 1
ATOM 672 O O . ARG A 1 85 ? -1.663 2.903 13.272 1.00 92.12 85 ARG A O 1
ATOM 679 N N . LYS A 1 86 ? 0.121 4.270 13.407 1.00 93.25 86 LYS A N 1
ATOM 680 C CA . LYS A 1 86 ? -0.298 4.965 14.637 1.00 93.25 86 LYS A CA 1
ATOM 681 C C . LYS A 1 86 ? -1.625 5.692 14.440 1.00 93.25 86 LYS A C 1
ATOM 683 O O . LYS A 1 86 ? -2.510 5.570 15.279 1.00 93.25 86 LYS A O 1
ATOM 688 N N . LYS A 1 87 ? -1.801 6.384 13.310 1.00 92.50 87 LYS A N 1
ATOM 689 C CA . LYS A 1 87 ? -3.062 7.056 12.967 1.00 92.50 87 LYS A CA 1
ATOM 690 C C . LYS A 1 87 ? -4.213 6.058 12.847 1.00 92.50 87 LYS A C 1
ATOM 692 O O . LYS A 1 87 ? -5.272 6.292 13.419 1.00 92.50 87 LYS A O 1
ATOM 697 N N . ARG A 1 88 ? -4.013 4.945 12.135 1.00 92.06 88 ARG A N 1
ATOM 698 C CA . ARG A 1 88 ? -5.030 3.889 11.999 1.00 92.06 88 ARG A CA 1
ATOM 699 C C . ARG A 1 88 ? -5.371 3.256 13.347 1.00 92.06 88 ARG A C 1
ATOM 701 O O . ARG A 1 88 ? -6.549 3.080 13.630 1.00 92.06 88 ARG A O 1
ATOM 708 N N . ALA A 1 89 ? -4.374 2.972 14.186 1.00 93.50 89 ALA A N 1
ATOM 709 C CA . ALA A 1 89 ? -4.590 2.440 15.529 1.00 93.50 89 ALA A CA 1
ATOM 710 C C . ALA A 1 89 ? -5.396 3.411 16.408 1.00 93.50 89 ALA A C 1
ATOM 712 O O . ALA A 1 89 ? -6.360 2.993 17.037 1.00 93.50 89 ALA A O 1
ATOM 713 N N . ALA A 1 90 ? -5.065 4.705 16.387 1.00 94.31 90 ALA A N 1
ATOM 714 C CA . ALA A 1 90 ? -5.783 5.726 17.149 1.00 94.31 90 ALA A CA 1
ATOM 715 C C . ALA A 1 90 ? -7.242 5.900 16.689 1.00 94.31 90 ALA A C 1
ATOM 717 O O . ALA A 1 90 ? -8.130 6.090 17.517 1.00 94.31 90 ALA A O 1
ATOM 718 N N . ILE A 1 91 ? -7.505 5.819 15.379 1.00 92.75 91 ILE A N 1
ATOM 719 C CA . ILE A 1 91 ? -8.875 5.844 14.842 1.00 92.75 91 ILE A CA 1
ATOM 720 C C . ILE A 1 91 ? -9.647 4.619 15.331 1.00 92.75 91 ILE A C 1
ATOM 722 O O . ILE A 1 91 ? -10.727 4.777 15.891 1.00 92.75 91 ILE A O 1
ATOM 726 N N . LEU A 1 92 ? -9.066 3.425 15.188 1.00 93.06 92 LEU A N 1
ATOM 727 C CA . LEU A 1 92 ? -9.690 2.173 15.617 1.00 93.06 92 LEU A CA 1
ATOM 728 C C . LEU A 1 92 ? -9.989 2.175 17.126 1.00 93.06 92 LEU A C 1
ATOM 730 O O . LEU A 1 92 ? -11.057 1.746 17.555 1.00 93.06 92 LEU A O 1
ATOM 734 N N . GLU A 1 93 ? -9.064 2.686 17.939 1.00 94.56 93 GLU A N 1
ATOM 735 C CA . GLU A 1 93 ? -9.252 2.826 19.384 1.00 94.56 93 GLU A CA 1
ATOM 736 C C . GLU A 1 93 ? -10.369 3.825 19.706 1.00 94.56 93 GLU A C 1
ATOM 738 O O . GLU A 1 93 ? -11.247 3.533 20.518 1.00 94.56 93 GLU A O 1
ATOM 743 N N . SER A 1 94 ? -10.390 4.980 19.035 1.00 92.31 94 SER A N 1
ATOM 744 C CA . SER A 1 94 ? -11.444 5.983 19.206 1.00 92.31 94 SER A CA 1
ATOM 745 C C . SER A 1 94 ? -12.825 5.436 18.830 1.00 92.31 94 SER A C 1
ATOM 747 O O . SER A 1 94 ? -13.799 5.654 19.558 1.00 92.31 94 SER A O 1
ATOM 749 N N . GLU A 1 95 ? -12.911 4.682 17.735 1.00 93.38 95 GLU A N 1
ATOM 750 C CA . GLU A 1 95 ? -14.130 3.998 17.306 1.00 93.38 95 GLU A CA 1
ATOM 751 C C . GLU A 1 95 ? -14.569 2.950 18.332 1.00 93.38 95 GLU A C 1
ATOM 753 O O . GLU A 1 95 ? -15.723 2.975 18.763 1.00 93.38 95 GLU A O 1
ATOM 758 N N . GLY A 1 96 ? -13.644 2.118 18.820 1.00 93.06 96 GLY A N 1
ATOM 759 C CA . GLY A 1 96 ? -13.920 1.122 19.855 1.00 93.06 96 GLY A CA 1
ATOM 760 C C . GLY A 1 96 ? -14.412 1.738 21.169 1.00 93.06 96 GLY A C 1
ATOM 761 O O . GLY A 1 96 ? -15.374 1.251 21.765 1.00 93.06 96 GLY A O 1
ATOM 762 N N . VAL A 1 97 ? -13.821 2.856 21.608 1.00 93.31 97 VAL A N 1
ATOM 763 C CA . VAL A 1 97 ? -14.284 3.599 22.794 1.00 93.31 97 VAL A CA 1
ATOM 764 C C . VAL A 1 97 ? -15.692 4.153 22.573 1.00 93.31 97 VAL A C 1
ATOM 766 O O . VAL A 1 97 ? -16.536 4.065 23.472 1.00 93.31 97 VAL A O 1
ATOM 769 N N . ARG A 1 98 ? -15.974 4.699 21.383 1.00 90.56 98 ARG A N 1
ATOM 770 C CA . ARG A 1 98 ? -17.300 5.229 21.044 1.00 90.56 98 ARG A CA 1
ATOM 771 C C . ARG A 1 98 ? -18.354 4.124 21.042 1.00 90.56 98 ARG A C 1
ATOM 773 O O . ARG A 1 98 ? -19.411 4.300 21.646 1.00 90.56 98 ARG A O 1
ATOM 780 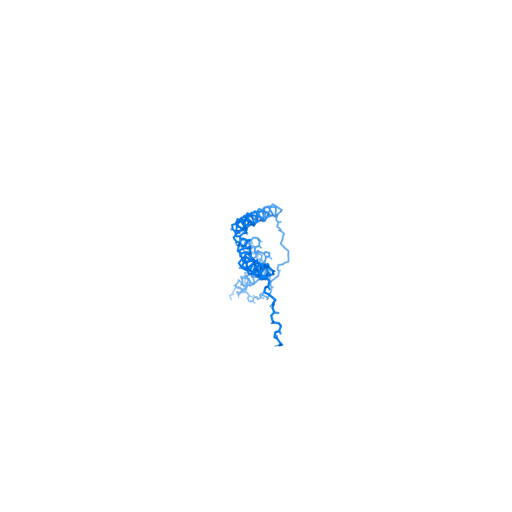N N . GLU A 1 99 ? -18.065 2.986 20.421 1.00 90.38 99 GLU A N 1
ATOM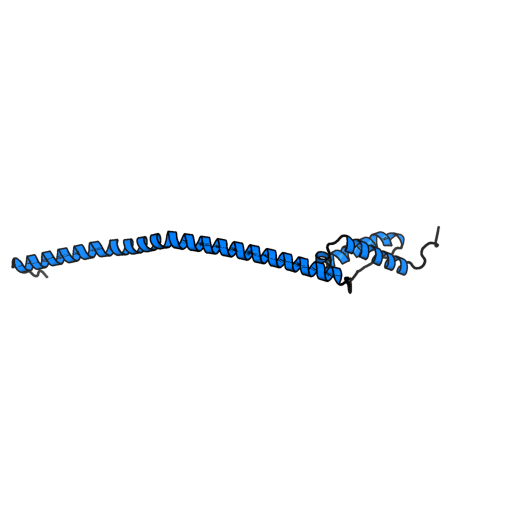 781 C CA . GLU A 1 99 ? -18.962 1.826 20.400 1.00 90.38 99 GLU A CA 1
ATOM 782 C C . GLU A 1 99 ? -19.195 1.254 21.800 1.00 90.38 99 GLU A C 1
ATOM 784 O O . GLU A 1 99 ? -20.340 1.005 22.183 1.00 90.38 99 GLU A O 1
ATOM 789 N N . ALA A 1 100 ? -18.144 1.123 22.614 1.00 90.06 100 ALA A N 1
ATOM 790 C CA . ALA A 1 100 ? -18.264 0.660 23.993 1.00 90.06 100 ALA A CA 1
ATOM 791 C C . ALA A 1 100 ? -19.126 1.607 24.846 1.00 90.06 100 ALA A C 1
ATOM 793 O O . ALA A 1 100 ? -19.954 1.152 25.644 1.00 90.06 100 ALA A O 1
ATOM 794 N N . ALA A 1 101 ? -18.974 2.923 24.669 1.00 89.81 101 ALA A N 1
ATOM 795 C CA . ALA A 1 101 ? -19.794 3.920 25.349 1.00 89.81 101 ALA A CA 1
ATOM 796 C C . ALA A 1 101 ? -21.271 3.820 24.937 1.00 89.81 101 ALA A C 1
ATOM 798 O O . ALA A 1 101 ? -22.139 3.830 25.812 1.00 89.81 101 ALA A O 1
ATOM 799 N N . ILE A 1 102 ? -21.554 3.663 23.639 1.00 88.19 102 ILE A N 1
ATOM 800 C CA . ILE A 1 102 ? -22.914 3.462 23.114 1.00 88.19 102 ILE A CA 1
ATOM 801 C C . ILE A 1 102 ? -23.524 2.179 23.684 1.00 88.19 102 ILE A C 1
ATOM 803 O O . ILE A 1 102 ? -24.637 2.197 24.204 1.00 88.19 102 ILE A O 1
ATOM 807 N N . ASN A 1 103 ? -22.792 1.067 23.664 1.00 85.44 103 ASN A N 1
ATOM 808 C CA . ASN A 1 103 ? -23.302 -0.190 24.200 1.00 85.44 103 ASN A CA 1
ATOM 809 C C . ASN A 1 103 ? -23.611 -0.067 25.705 1.00 85.44 103 ASN A C 1
ATOM 811 O O . ASN A 1 103 ? -24.661 -0.490 26.182 1.00 85.44 103 ASN A O 1
ATOM 815 N N . LYS A 1 104 ? -22.750 0.621 26.466 1.00 84.56 104 LYS A N 1
ATOM 816 C CA . LYS A 1 104 ? -22.975 0.875 27.896 1.00 84.56 104 LYS A CA 1
ATOM 817 C C . LYS A 1 104 ? -24.202 1.752 28.162 1.00 84.56 104 LYS A C 1
ATOM 819 O O . LYS A 1 104 ? -24.898 1.516 29.152 1.00 84.56 104 LYS A O 1
ATOM 824 N N . THR A 1 105 ? -24.472 2.768 27.340 1.00 81.56 105 THR A N 1
ATOM 825 C CA . THR A 1 105 ? -25.668 3.615 27.503 1.00 81.56 105 THR A CA 1
ATOM 826 C C . THR A 1 105 ? -26.942 2.861 27.142 1.00 81.56 105 THR A C 1
ATOM 828 O O . THR A 1 105 ? -27.914 2.950 27.892 1.00 81.56 105 THR A O 1
ATOM 831 N N . ILE A 1 106 ? -26.925 2.059 26.073 1.00 81.25 106 ILE A N 1
ATOM 832 C CA . ILE A 1 106 ? -28.032 1.165 25.704 1.00 81.25 106 ILE A CA 1
ATOM 833 C C . ILE A 1 106 ? -28.328 0.204 26.857 1.00 81.25 106 ILE A C 1
ATOM 835 O O . ILE A 1 106 ? -29.450 0.185 27.360 1.00 81.25 106 ILE A O 1
ATOM 839 N N . LEU A 1 107 ? -27.313 -0.501 27.369 1.00 77.00 107 LEU A N 1
ATOM 840 C CA . LEU A 1 107 ? -27.467 -1.428 28.495 1.00 77.00 107 LEU A CA 1
ATOM 841 C C . LEU A 1 107 ? -28.050 -0.750 29.744 1.00 77.00 107 LEU A C 1
ATOM 843 O O . LEU A 1 107 ? -28.923 -1.317 30.397 1.00 77.00 107 LEU A O 1
ATOM 847 N N . LYS A 1 108 ? -27.620 0.474 30.077 1.00 79.19 108 LYS A N 1
ATOM 848 C CA . LYS A 1 108 ? -28.183 1.231 31.210 1.00 79.19 108 LYS A CA 1
ATOM 849 C C . LYS A 1 108 ? -29.647 1.623 31.008 1.00 79.19 108 LYS A C 1
ATOM 851 O O . LYS A 1 108 ? -30.391 1.656 31.982 1.00 79.19 108 LYS A O 1
ATOM 856 N N . ASN A 1 109 ? -30.054 1.932 29.781 1.00 76.94 109 ASN A N 1
ATOM 857 C CA . ASN A 1 109 ? -31.412 2.383 29.474 1.00 76.94 109 ASN A CA 1
ATOM 858 C C . ASN A 1 109 ? 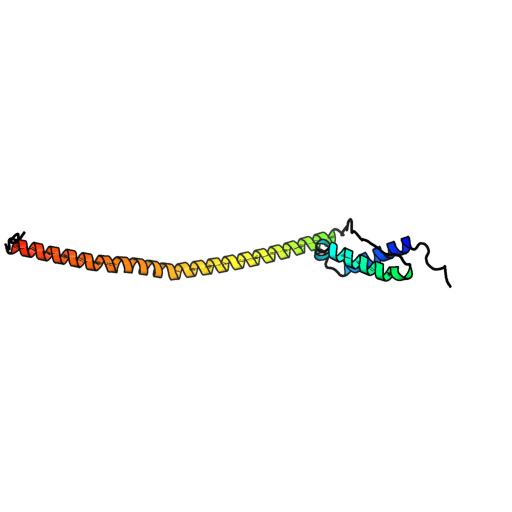-32.393 1.214 29.292 1.00 76.94 109 ASN A C 1
ATOM 860 O O . ASN A 1 109 ? -33.563 1.312 29.670 1.00 76.94 109 ASN A O 1
ATOM 864 N N . GLU A 1 110 ? -31.930 0.105 28.722 1.00 76.38 110 GLU A N 1
ATOM 865 C CA . GLU A 1 110 ? -32.742 -1.081 28.436 1.00 76.38 110 GLU A CA 1
ATOM 866 C C . GLU A 1 110 ? -32.706 -2.121 29.562 1.00 76.38 110 GLU A C 1
ATOM 868 O O . GLU A 1 110 ? -33.675 -2.861 29.749 1.00 76.38 110 GLU A O 1
ATOM 873 N N . GLY A 1 111 ? -31.647 -2.142 30.373 1.00 76.06 111 GLY A N 1
ATOM 874 C CA . GLY A 1 111 ? -31.516 -2.989 31.561 1.00 76.06 111 GLY A CA 1
ATOM 875 C C . GLY A 1 111 ? -32.687 -2.866 32.546 1.00 76.06 111 GLY A C 1
ATOM 876 O O . GLY A 1 111 ? -33.334 -3.872 32.832 1.00 76.06 111 GLY A O 1
ATOM 877 N N . PRO A 1 112 ? -33.050 -1.663 33.032 1.00 74.19 112 PRO A N 1
ATOM 878 C CA . PRO A 1 112 ? -34.196 -1.520 33.923 1.00 74.19 112 PRO A CA 1
ATOM 879 C C . PRO A 1 112 ? -35.503 -1.890 33.215 1.00 74.19 112 PRO A C 1
ATOM 881 O O . PRO A 1 112 ? -36.321 -2.597 33.792 1.00 74.19 112 PRO A O 1
ATOM 884 N N . LYS A 1 113 ? -35.697 -1.496 31.948 1.00 71.81 113 LYS A N 1
ATOM 885 C CA . LYS A 1 113 ? -36.924 -1.820 31.197 1.00 71.81 113 LYS A CA 1
ATOM 886 C C . LYS A 1 113 ? -37.129 -3.330 31.044 1.00 71.81 113 LYS A C 1
ATOM 888 O O . LYS A 1 113 ? -38.240 -3.813 31.247 1.00 71.81 113 LYS A O 1
ATOM 893 N N . SER A 1 114 ? -36.076 -4.076 30.714 1.00 71.50 114 SER A N 1
ATOM 894 C CA . SER A 1 114 ? -36.123 -5.538 30.584 1.00 71.50 114 SER A CA 1
ATOM 895 C C . SER A 1 114 ? -36.331 -6.233 31.934 1.00 71.50 114 SER A C 1
ATOM 897 O O . SER A 1 114 ? -37.161 -7.140 32.030 1.00 71.50 114 SER A O 1
ATOM 899 N N . LEU A 1 115 ? -35.679 -5.749 32.997 1.00 75.94 115 LEU A N 1
ATOM 900 C CA . LEU A 1 115 ? -35.857 -6.252 34.360 1.00 75.94 115 LEU A CA 1
ATOM 901 C C . LEU A 1 115 ? -37.290 -6.033 34.875 1.00 75.94 115 LEU A C 1
ATOM 903 O O . LEU A 1 115 ? -37.929 -6.976 35.348 1.00 75.94 115 LEU A O 1
ATOM 907 N N . PHE A 1 116 ? -37.833 -4.820 34.724 1.00 75.88 116 PHE A N 1
ATOM 908 C CA . PHE A 1 116 ? -39.207 -4.500 35.120 1.00 75.88 116 PHE A CA 1
ATOM 909 C C . PHE A 1 116 ? -40.235 -5.305 34.323 1.00 75.88 116 PHE A C 1
ATOM 911 O O . PHE A 1 116 ? -41.207 -5.786 34.902 1.00 75.88 116 PHE A O 1
ATOM 918 N N . LYS A 1 117 ? -40.014 -5.523 33.021 1.00 78.50 117 LYS A N 1
ATOM 919 C CA . LYS A 1 117 ? -40.904 -6.346 32.187 1.00 78.50 117 LYS A CA 1
ATOM 920 C C . LYS A 1 117 ? -40.927 -7.809 32.652 1.00 78.50 117 LYS A C 1
ATOM 922 O O . LYS A 1 117 ? -41.995 -8.416 32.716 1.00 78.50 117 LYS A O 1
ATOM 927 N N . GLY A 1 118 ? -39.774 -8.356 33.047 1.00 78.19 118 GLY A N 1
ATOM 928 C CA . GLY A 1 118 ? -39.675 -9.694 33.638 1.00 78.19 118 GLY A CA 1
ATOM 929 C C . GLY A 1 118 ? -40.357 -9.804 35.007 1.00 78.19 118 GLY A C 1
ATOM 930 O O . GLY A 1 118 ? -41.099 -10.758 35.254 1.00 78.19 118 GLY A O 1
ATOM 931 N N . ALA A 1 119 ? -40.159 -8.814 35.882 1.00 78.06 119 ALA A N 1
ATOM 932 C CA . ALA A 1 119 ? -40.797 -8.766 37.199 1.00 78.06 119 ALA A CA 1
ATOM 933 C C . ALA A 1 119 ? -42.326 -8.621 37.100 1.00 78.06 119 ALA A C 1
ATOM 935 O O . ALA A 1 119 ? -43.058 -9.337 37.784 1.00 78.06 119 ALA A O 1
ATOM 936 N N . ALA A 1 120 ? -42.813 -7.759 36.201 1.00 78.75 120 ALA A N 1
ATO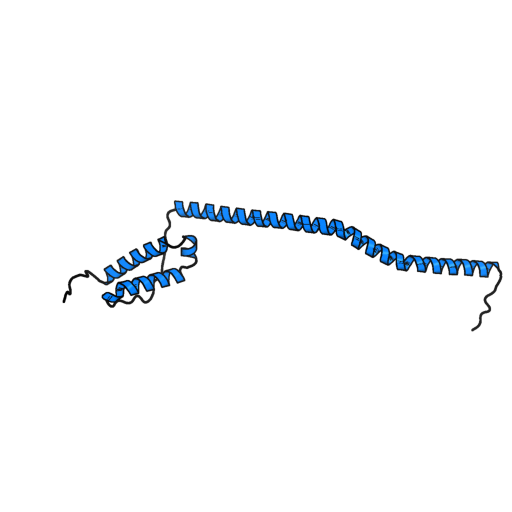M 937 C CA . ALA A 1 120 ? -44.238 -7.572 35.941 1.00 78.75 120 ALA A CA 1
ATOM 938 C C . ALA A 1 120 ? -44.908 -8.866 35.454 1.00 78.75 120 ALA A C 1
ATOM 940 O O . ALA A 1 120 ? -45.991 -9.205 35.927 1.00 78.75 120 ALA A O 1
ATOM 941 N N . CYS A 1 121 ? -44.241 -9.628 34.579 1.00 77.94 121 CYS A N 1
ATOM 942 C CA . CYS A 1 121 ? -44.738 -10.923 34.107 1.00 77.94 121 CYS A CA 1
ATOM 943 C C . CYS A 1 121 ? -44.912 -11.929 35.261 1.00 77.94 121 CYS A C 1
ATOM 945 O O . CYS A 1 121 ? -45.959 -12.562 35.380 1.00 77.94 121 CYS A O 1
ATOM 947 N N . ARG A 1 122 ? -43.933 -12.023 36.177 1.00 79.25 122 ARG A N 1
ATOM 948 C CA . ARG A 1 122 ? -44.046 -12.892 37.366 1.00 79.25 122 ARG A CA 1
ATOM 949 C C . ARG A 1 122 ? -45.157 -12.440 38.316 1.00 79.25 122 ARG A C 1
ATOM 951 O O . ARG A 1 122 ? -45.903 -13.280 38.814 1.00 79.25 122 ARG A O 1
ATOM 958 N N . MET A 1 123 ? -45.286 -11.132 38.553 1.00 79.62 123 MET A N 1
ATOM 959 C CA . MET A 1 123 ? -46.346 -10.583 39.407 1.00 79.62 123 MET A CA 1
ATOM 960 C C . MET A 1 123 ? -47.744 -10.857 38.850 1.00 79.62 123 MET A C 1
ATOM 962 O O . MET A 1 123 ? -48.629 -11.243 39.611 1.00 79.62 123 MET A O 1
ATOM 966 N N . MET A 1 124 ? -47.932 -10.706 37.536 1.00 82.12 124 MET A N 1
ATOM 967 C CA . MET A 1 124 ? -49.226 -10.899 36.876 1.00 82.12 124 MET A CA 1
ATOM 968 C C . MET A 1 124 ? -49.773 -12.322 37.058 1.00 82.12 124 MET A C 1
ATOM 970 O O . MET A 1 124 ? -50.983 -12.500 37.137 1.00 82.12 124 MET A O 1
ATOM 974 N N . VAL A 1 125 ? -48.895 -13.324 37.174 1.00 85.44 125 VAL A N 1
ATOM 975 C CA . VAL A 1 125 ? -49.292 -14.724 37.396 1.00 85.44 125 VAL A C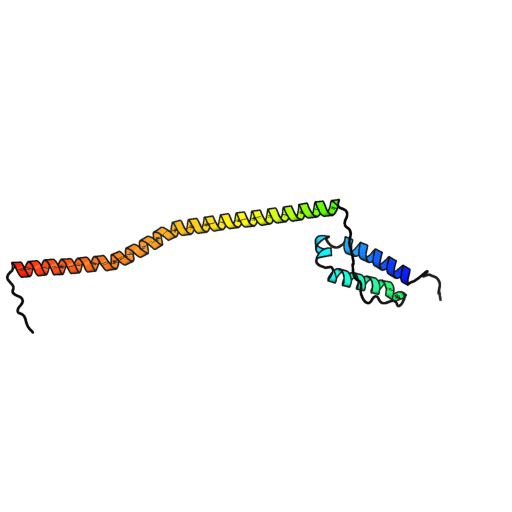A 1
ATOM 976 C C . VAL A 1 125 ? -49.476 -15.038 38.885 1.00 85.44 125 VAL A C 1
ATOM 978 O O . VAL A 1 125 ? -50.442 -15.696 39.261 1.00 85.44 125 VAL A O 1
ATOM 981 N N . MET A 1 126 ? -48.576 -14.564 39.752 1.00 84.25 126 MET A N 1
ATOM 982 C CA . MET A 1 126 ? -48.573 -14.943 41.173 1.00 84.25 126 MET A CA 1
ATOM 983 C C . MET A 1 126 ? -49.657 -14.241 42.005 1.00 84.25 126 MET A C 1
ATOM 985 O O . MET A 1 126 ? -50.244 -14.864 42.889 1.00 84.25 126 MET A O 1
ATOM 989 N N . ALA A 1 127 ? -49.950 -12.966 41.730 1.00 84.81 127 ALA A N 1
ATOM 990 C CA . ALA A 1 127 ? -50.940 -12.192 42.485 1.00 84.81 127 ALA A CA 1
ATOM 991 C C . ALA A 1 127 ? -52.370 -12.783 42.442 1.00 84.81 127 ALA A C 1
ATOM 993 O O . ALA A 1 127 ? -52.967 -12.949 43.510 1.00 84.81 127 ALA A O 1
ATOM 994 N N . PRO A 1 128 ? -52.934 -13.159 41.273 1.00 90.50 128 PRO A N 1
ATOM 995 C CA . PRO A 1 128 ? -54.268 -13.759 41.230 1.00 90.50 128 PRO A CA 1
ATOM 996 C C . PRO A 1 128 ? -54.314 -15.154 41.867 1.00 90.50 128 PRO A C 1
ATOM 998 O O . PRO A 1 128 ? -55.287 -15.468 42.548 1.00 90.50 128 PRO A O 1
ATOM 1001 N N . LEU A 1 129 ? -53.261 -15.969 41.721 1.00 87.69 129 LEU A N 1
ATOM 1002 C CA . LEU A 1 129 ? -53.182 -17.286 42.369 1.00 87.69 129 LEU A CA 1
ATOM 1003 C C . LEU A 1 129 ? -53.231 -17.177 43.897 1.00 87.69 129 LEU A C 1
ATOM 1005 O O . LEU A 1 129 ? -53.933 -17.951 44.546 1.00 87.69 129 LEU A O 1
ATOM 1009 N N . PHE A 1 130 ? -52.532 -16.193 44.469 1.00 89.31 130 PHE A N 1
ATOM 1010 C CA . PHE A 1 130 ? -52.556 -15.946 45.909 1.00 89.31 130 PHE A CA 1
ATOM 1011 C C . PHE A 1 130 ? -53.946 -15.512 46.392 1.00 89.31 130 PHE A C 1
ATOM 1013 O O . PHE A 1 130 ? -54.437 -16.031 47.393 1.00 89.31 130 PHE A O 1
ATOM 1020 N N . GLY A 1 131 ? -54.617 -14.628 45.644 1.00 88.25 131 GLY A N 1
ATOM 1021 C CA . GLY A 1 131 ? -55.987 -14.205 45.947 1.00 88.25 131 GLY A CA 1
ATOM 1022 C C . GLY A 1 131 ? -56.983 -15.367 45.920 1.00 88.25 131 GLY A C 1
ATOM 1023 O O . GLY A 1 131 ? -57.764 -15.532 46.856 1.00 88.25 131 GLY A O 1
ATOM 1024 N N . ILE A 1 132 ? -56.905 -16.226 44.897 1.00 89.25 132 ILE A N 1
ATOM 1025 C CA . ILE A 1 132 ? -57.727 -17.441 44.809 1.00 89.25 132 ILE A CA 1
ATOM 1026 C C . ILE A 1 132 ? -57.453 -18.347 46.017 1.00 89.25 132 ILE A C 1
ATOM 1028 O O . ILE A 1 132 ? -58.394 -18.758 46.694 1.00 89.25 132 ILE A O 1
ATOM 1032 N N . ALA A 1 133 ? -56.187 -18.600 46.356 1.00 88.44 133 ALA A N 1
ATOM 1033 C CA . ALA A 1 133 ? -55.829 -19.427 47.507 1.00 88.44 133 ALA A CA 1
ATOM 1034 C C . ALA A 1 133 ? -56.381 -18.867 48.832 1.00 88.44 133 ALA A C 1
ATOM 1036 O O . ALA A 1 133 ? -56.950 -19.616 49.628 1.00 88.44 133 ALA A O 1
ATOM 1037 N N . GLN A 1 134 ? -56.284 -17.552 49.049 1.00 89.88 134 GLN A N 1
ATOM 1038 C CA . GLN A 1 134 ? -56.855 -16.892 50.226 1.00 89.88 134 GLN A CA 1
ATOM 1039 C C . GLN A 1 134 ? -58.378 -17.016 50.267 1.00 89.88 134 GLN A C 1
ATOM 1041 O O . GLN A 1 134 ? -58.928 -17.339 51.317 1.00 89.88 134 GLN A O 1
ATOM 1046 N N . THR A 1 135 ? -59.067 -16.804 49.142 1.00 87.75 135 THR A N 1
ATOM 1047 C CA . THR A 1 135 ? -60.534 -16.921 49.095 1.00 87.75 135 THR A CA 1
ATOM 1048 C C . THR A 1 135 ? -61.000 -18.333 49.442 1.00 87.75 135 THR A C 1
ATOM 1050 O O . THR A 1 135 ? -61.891 -18.489 50.273 1.00 87.75 135 THR A O 1
ATOM 1053 N N . VAL A 1 136 ? -60.342 -19.365 48.905 1.00 87.94 136 VAL A N 1
ATOM 1054 C CA . VAL A 1 136 ? -60.635 -20.768 49.234 1.00 87.94 136 VAL A CA 1
ATOM 1055 C C . VAL A 1 136 ? -60.360 -21.055 50.713 1.00 87.94 136 VAL A C 1
ATOM 1057 O O . VAL A 1 136 ? -61.153 -21.740 51.356 1.00 87.94 136 VAL A O 1
ATOM 1060 N N . TYR A 1 137 ? -59.283 -20.503 51.277 1.00 88.62 137 TYR A N 1
ATOM 1061 C CA . TYR A 1 137 ? -58.966 -20.654 52.698 1.00 88.62 137 TYR A CA 1
ATOM 1062 C C . TYR A 1 137 ? -60.041 -20.029 53.598 1.00 88.62 137 TYR A C 1
ATOM 1064 O O . TYR A 1 137 ? -60.539 -20.692 54.506 1.00 88.62 137 TYR A O 1
ATOM 1072 N N . TYR A 1 138 ? -60.448 -18.784 53.333 1.00 88.88 138 TYR A N 1
ATOM 1073 C CA . TYR A 1 138 ? -61.489 -18.113 54.118 1.00 88.88 138 TYR A CA 1
ATOM 1074 C C . TYR A 1 138 ? -62.853 -18.797 53.990 1.00 88.88 138 TYR A C 1
ATOM 1076 O O . TYR A 1 138 ? -63.555 -18.920 54.992 1.00 88.88 138 TYR A O 1
ATOM 1084 N N . ILE A 1 139 ? -63.207 -19.293 52.799 1.00 86.25 139 ILE A N 1
ATOM 1085 C CA . ILE A 1 139 ? -64.426 -20.090 52.596 1.00 86.25 139 ILE A CA 1
ATOM 1086 C C . ILE A 1 139 ? -64.350 -21.393 53.402 1.00 86.25 139 ILE A C 1
ATOM 1088 O O . ILE A 1 139 ? -65.283 -21.700 54.136 1.00 86.25 139 ILE A O 1
ATOM 1092 N N . GLY A 1 140 ? -63.231 -22.122 53.352 1.00 84.75 140 GLY A N 1
ATOM 1093 C CA . GLY A 1 140 ? -63.059 -23.364 54.114 1.00 84.75 140 GLY A CA 1
ATOM 1094 C C . GLY A 1 140 ? -63.099 -23.161 55.634 1.00 84.75 140 GLY A C 1
ATOM 1095 O O . GLY A 1 140 ? -63.689 -23.965 56.354 1.00 84.75 140 GLY A O 1
ATOM 1096 N N . VAL A 1 141 ? -62.523 -22.065 56.139 1.00 85.50 141 VAL A N 1
ATOM 1097 C CA . VAL A 1 141 ? -62.616 -21.694 57.562 1.00 85.50 141 VAL A CA 1
ATOM 1098 C C . VAL A 1 141 ? -64.056 -21.338 57.945 1.00 85.50 141 VAL A C 1
ATOM 1100 O O . VAL A 1 141 ? -64.523 -21.758 59.004 1.00 85.50 141 VAL A O 1
ATOM 1103 N N . ALA A 1 142 ? -64.778 -20.611 57.087 1.00 81.38 142 ALA A N 1
ATOM 1104 C CA . ALA A 1 142 ? -66.180 -20.268 57.312 1.00 81.38 142 ALA A CA 1
ATOM 1105 C C . ALA A 1 142 ? -67.097 -21.506 57.303 1.00 81.38 142 ALA A C 1
ATOM 1107 O O . ALA A 1 142 ? -67.943 -21.633 58.186 1.00 81.38 142 ALA A O 1
ATOM 1108 N N . GLU A 1 143 ? -66.896 -22.447 56.372 1.00 81.44 143 GLU A N 1
ATOM 1109 C CA . GLU A 1 143 ? -67.611 -23.734 56.330 1.00 81.44 143 GLU A CA 1
ATOM 1110 C C . GLU A 1 143 ? -67.396 -24.545 57.620 1.00 81.44 143 GLU A C 1
ATOM 1112 O O . GLU A 1 143 ? -68.352 -25.089 58.177 1.00 81.44 143 GLU A O 1
ATOM 1117 N N . ASN A 1 144 ? -66.159 -24.576 58.133 1.00 78.75 144 ASN A N 1
ATOM 1118 C CA . ASN A 1 144 ? -65.811 -25.292 59.363 1.00 78.75 144 ASN A CA 1
ATOM 1119 C C . ASN A 1 144 ? -66.436 -24.650 60.620 1.00 78.75 144 ASN A C 1
ATOM 1121 O O . ASN A 1 144 ? -66.868 -25.358 61.526 1.00 78.75 144 ASN A O 1
ATOM 1125 N N . LEU A 1 145 ? -66.522 -23.315 60.672 1.00 75.62 145 LEU A N 1
ATOM 1126 C CA . LEU A 1 145 ? -67.157 -22.576 61.774 1.00 75.62 145 LEU A CA 1
ATOM 1127 C C . LEU A 1 145 ? -68.689 -22.672 61.762 1.00 75.62 145 LEU A C 1
ATOM 1129 O O . LEU A 1 145 ? -69.304 -22.696 62.825 1.00 75.62 145 LEU A O 1
ATOM 1133 N N . LEU A 1 146 ? -69.309 -22.740 60.581 1.00 76.62 146 LEU A N 1
ATOM 1134 C CA . LEU A 1 146 ? -70.765 -22.850 60.426 1.00 76.62 146 LEU A CA 1
ATOM 1135 C C . LEU A 1 146 ? -71.294 -24.286 60.595 1.00 76.62 146 LEU A C 1
ATOM 1137 O O . LEU A 1 146 ? -72.499 -24.505 60.492 1.00 76.62 146 LEU A O 1
ATOM 1141 N N . GLY A 1 147 ? -70.424 -25.266 60.864 1.00 66.81 147 GLY A N 1
ATOM 1142 C CA . GLY A 1 147 ? -70.827 -26.655 61.109 1.00 66.81 147 GLY A CA 1
ATOM 1143 C C . GLY A 1 147 ? -71.427 -27.357 59.886 1.00 66.81 147 GLY A C 1
ATOM 1144 O O . GLY A 1 147 ? -72.084 -28.389 60.029 1.00 66.81 147 GLY A O 1
ATOM 1145 N N . ILE A 1 148 ? -71.206 -26.820 58.682 1.00 63.25 148 ILE A N 1
ATOM 1146 C CA . ILE A 1 148 ? -71.664 -27.426 57.433 1.00 63.25 148 ILE A CA 1
ATOM 1147 C C . ILE A 1 148 ? -70.715 -28.590 57.132 1.00 63.25 148 ILE A C 1
ATOM 1149 O O . ILE A 1 148 ? -69.669 -28.425 56.507 1.00 63.25 148 ILE A O 1
ATOM 1153 N N . GLN A 1 149 ? -71.052 -29.794 57.604 1.00 60.38 149 GLN A N 1
ATOM 1154 C CA . GLN A 1 149 ? -70.391 -30.999 57.110 1.00 60.38 149 GLN A CA 1
ATOM 1155 C C . GLN A 1 149 ? -70.647 -31.089 55.606 1.00 60.38 149 GLN A C 1
ATOM 1157 O O . GLN A 1 149 ? -71.800 -31.161 55.179 1.00 60.38 149 GLN A O 1
ATOM 1162 N N . LYS A 1 150 ? -69.578 -31.110 54.798 1.00 60.34 150 LYS A N 1
ATOM 1163 C CA . LYS A 1 150 ? -69.678 -31.498 53.389 1.00 60.34 150 LYS A CA 1
ATOM 1164 C C . LYS A 1 150 ? -70.366 -32.858 53.335 1.00 60.34 150 LYS A C 1
ATOM 1166 O O . LYS A 1 150 ? -69.778 -33.863 53.739 1.00 60.34 150 LYS A O 1
ATOM 1171 N N . THR A 1 151 ? -71.596 -32.896 52.835 1.00 49.88 151 THR A N 1
ATOM 1172 C CA . THR A 1 151 ? -72.212 -34.133 52.375 1.00 49.88 151 THR A CA 1
ATOM 1173 C C . THR A 1 151 ? -71.287 -34.698 51.304 1.00 49.88 151 THR A C 1
ATOM 1175 O O . THR A 1 151 ? -71.175 -34.167 50.202 1.00 49.88 151 THR A O 1
ATOM 1178 N N . LYS A 1 152 ? -70.532 -35.741 51.668 1.00 49.72 152 LYS A N 1
ATOM 1179 C CA . LYS A 1 152 ? -69.771 -36.549 50.718 1.00 49.72 152 LYS A CA 1
ATOM 1180 C C . LYS A 1 152 ? -70.782 -37.189 49.772 1.00 49.72 152 LYS A C 1
ATOM 1182 O O . LYS A 1 152 ? -71.367 -38.214 50.111 1.00 49.72 152 LYS A O 1
ATOM 1187 N N . HIS A 1 153 ? -70.998 -36.579 48.614 1.00 43.53 153 HIS A N 1
ATOM 1188 C CA . HIS A 1 153 ? -71.497 -37.304 47.460 1.00 43.53 153 HIS A CA 1
ATOM 1189 C C . HIS A 1 153 ? -70.303 -37.846 46.676 1.00 43.53 153 HIS A C 1
ATOM 1191 O O . HIS A 1 153 ? -69.320 -37.139 46.454 1.00 43.53 153 HIS A O 1
ATOM 1197 N N . VAL A 1 154 ? -70.424 -39.147 46.408 1.00 39.44 154 VAL A N 1
ATOM 1198 C CA . VAL A 1 154 ? -69.609 -40.023 45.557 1.00 39.44 154 VAL A CA 1
ATOM 1199 C C . VAL A 1 154 ? -69.256 -39.363 44.230 1.00 39.44 154 VAL A C 1
ATOM 1201 O O . VAL A 1 154 ? -70.149 -38.690 43.670 1.00 39.44 154 VAL A O 1
#

InterPro domains:
  IPR001107 Band 7 domain [PF01145] (4-96)
  IPR001972 Stomatin/HflK family [PR00721] (13-30)
  IPR001972 Stomatin/HflK family [PR00721] (33-56)
  IPR001972 Stomatin/HflK family [PR00721] (57-75)
  IPR001972 Stomatin/HflK family [PR00721] (76-97)
  IPR023395 Mitochondrial carrier protein domain superfamily [SSF103506] (104-137)
  IPR036013 Band 7/SPFH domain superfamily [G3DSA:3.30.479.30] (1-83)
  IPR036013 Band 7/SPFH domain superfamily [SSF117892] (3-88)
  IPR050710 Band 7/mec-2 domain-containing protein 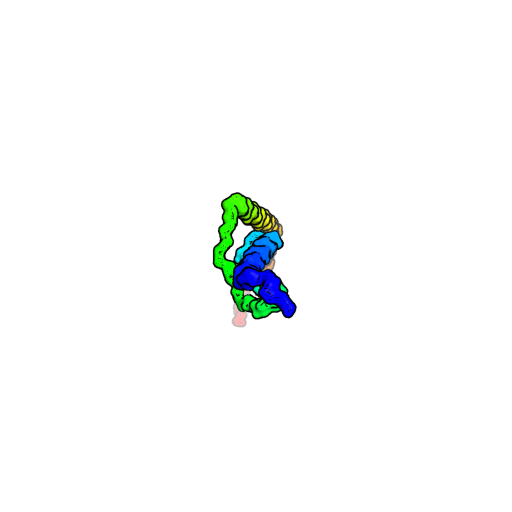[PTHR43327] (2-105)